Protein AF-A0A8T1VVY8-F1 (afdb_monomer_lite)

Organism: NCBI:txid221518

Secondary structure (DSSP, 8-state):
--------------PPPHHHHHHHHHHHS-TTSS----HHHHHHTT--GGGG-SSSS-TT-HHHHHHHHHHHHHHHHHHSTTT-THHHHHHHHHHHHHHT-HHHHHHHHHHHHHHHHHHT-S-HHHHHHHTS-----PPPHHHHHHHHHHTTS--

Radius of gyration: 20.99 Å; chains: 1; bounding box: 97×43×36 Å

Structure (mmCIF, N/CA/C/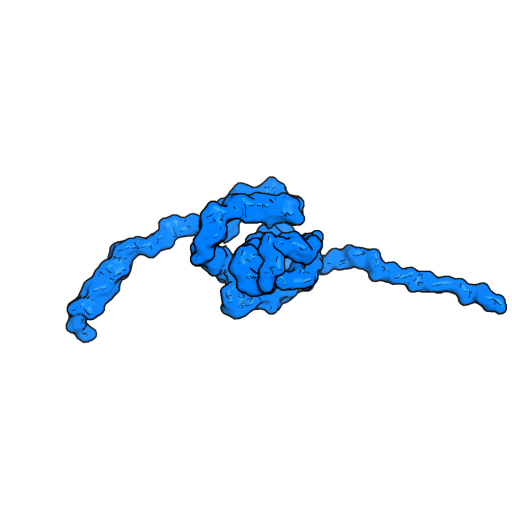O backbone):
data_AF-A0A8T1VVY8-F1
#
_entry.id   AF-A0A8T1VVY8-F1
#
loop_
_atom_site.group_PDB
_atom_site.id
_atom_site.type_symbol
_atom_site.label_atom_id
_atom_site.label_alt_id
_atom_site.label_comp_id
_atom_site.label_asym_id
_atom_site.label_entity_id
_atom_site.label_seq_id
_atom_site.pdbx_PDB_ins_code
_atom_site.Cartn_x
_atom_site.Cartn_y
_atom_site.Cartn_z
_atom_site.occupancy
_atom_site.B_iso_or_equiv
_atom_site.auth_seq_id
_atom_site.auth_comp_id
_atom_site.auth_asym_id
_atom_site.auth_atom_id
_atom_site.pdbx_PDB_model_num
ATOM 1 N N . MET A 1 1 ? 50.997 -30.396 1.206 1.00 42.31 1 MET A N 1
ATOM 2 C CA . MET A 1 1 ? 50.898 -29.009 0.704 1.00 42.31 1 MET A CA 1
ATOM 3 C C . MET A 1 1 ? 49.427 -28.632 0.642 1.00 42.31 1 MET A C 1
ATOM 5 O O . MET A 1 1 ? 48.650 -29.367 0.051 1.00 42.31 1 MET A O 1
ATOM 9 N N . ARG A 1 2 ? 49.043 -27.564 1.351 1.00 43.66 2 ARG A N 1
ATOM 10 C CA . ARG A 1 2 ? 47.697 -26.976 1.335 1.00 43.66 2 ARG A CA 1
ATOM 11 C C . ARG A 1 2 ? 47.507 -26.179 0.040 1.00 43.66 2 ARG A C 1
ATOM 13 O O . ARG A 1 2 ? 48.336 -25.328 -0.255 1.00 43.66 2 ARG A O 1
ATOM 20 N N . ALA A 1 3 ? 46.383 -26.382 -0.630 1.00 44.44 3 ALA A N 1
ATOM 21 C CA . ALA A 1 3 ? 45.682 -25.374 -1.423 1.00 44.44 3 ALA A CA 1
ATOM 22 C C . ALA A 1 3 ? 44.223 -25.463 -0.927 1.00 44.44 3 ALA A C 1
ATOM 24 O O . ALA A 1 3 ? 43.679 -26.559 -0.864 1.00 44.44 3 ALA A O 1
ATOM 25 N N . GLY A 1 4 ? 43.602 -24.439 -0.333 1.00 41.62 4 GLY A N 1
ATOM 26 C CA . GLY A 1 4 ? 43.454 -23.087 -0.875 1.00 41.62 4 GLY A CA 1
ATOM 27 C C . GLY A 1 4 ? 42.468 -23.169 -2.049 1.00 41.62 4 GLY A C 1
ATOM 28 O O . GLY A 1 4 ? 42.794 -23.802 -3.035 1.00 41.62 4 GLY A O 1
ATOM 29 N N . GLY A 1 5 ? 41.251 -22.636 -2.033 1.00 40.78 5 GLY A N 1
ATOM 30 C CA . GLY A 1 5 ? 40.650 -21.678 -1.132 1.00 40.78 5 GLY A CA 1
ATOM 31 C C . GLY A 1 5 ? 39.121 -21.720 -1.205 1.00 40.78 5 GLY A C 1
ATOM 32 O O . GLY A 1 5 ? 38.500 -22.209 -2.143 1.00 40.78 5 GLY A O 1
ATOM 33 N N . LYS A 1 6 ? 38.572 -21.200 -0.120 1.00 47.50 6 LYS A N 1
ATOM 34 C CA . LYS A 1 6 ? 37.192 -20.874 0.223 1.00 47.50 6 LYS A CA 1
ATOM 35 C C . LYS A 1 6 ? 36.445 -20.220 -0.956 1.00 47.50 6 LYS A C 1
ATOM 37 O O . LYS A 1 6 ? 36.811 -19.120 -1.357 1.00 47.50 6 LYS A O 1
ATOM 42 N N . LYS A 1 7 ? 35.390 -20.859 -1.487 1.00 42.56 7 LYS A N 1
ATOM 43 C CA . LYS A 1 7 ? 34.365 -20.133 -2.256 1.00 42.56 7 LYS A CA 1
ATOM 44 C C . LYS A 1 7 ? 33.553 -19.328 -1.248 1.00 42.56 7 LYS A C 1
ATOM 46 O O . LYS A 1 7 ? 32.900 -19.902 -0.381 1.00 42.56 7 LYS A O 1
ATOM 51 N N . ALA A 1 8 ? 33.747 -18.018 -1.304 1.00 43.62 8 ALA A N 1
ATOM 52 C CA . ALA A 1 8 ? 33.097 -17.042 -0.457 1.00 43.62 8 ALA A CA 1
ATOM 53 C C . ALA A 1 8 ? 31.587 -17.027 -0.714 1.00 43.62 8 ALA A C 1
ATOM 55 O O . ALA A 1 8 ? 31.154 -17.109 -1.863 1.00 43.62 8 ALA A O 1
ATOM 56 N N . ASP A 1 9 ? 30.853 -16.945 0.393 1.00 40.50 9 ASP A N 1
ATOM 57 C CA . ASP A 1 9 ? 29.473 -16.503 0.540 1.00 40.50 9 ASP A CA 1
ATOM 58 C C . ASP A 1 9 ? 28.980 -15.620 -0.609 1.00 40.50 9 ASP A C 1
ATOM 60 O O . ASP A 1 9 ? 29.436 -14.489 -0.801 1.00 40.50 9 ASP A O 1
ATOM 64 N N . ASP A 1 10 ? 2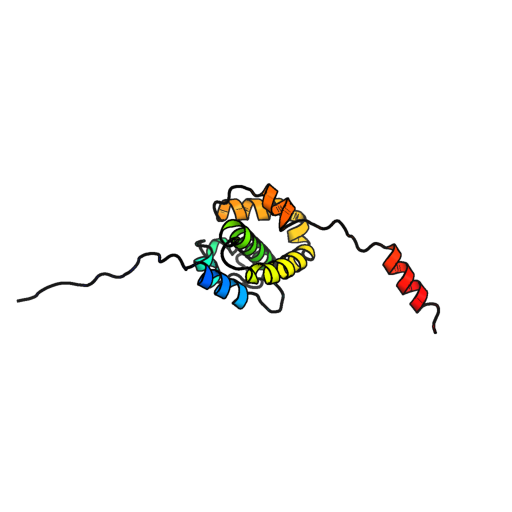7.976 -16.136 -1.308 1.00 43.06 10 ASP A N 1
ATOM 65 C CA . ASP A 1 10 ? 27.020 -15.355 -2.074 1.00 43.06 10 ASP A CA 1
ATOM 66 C C . ASP A 1 10 ? 26.150 -14.557 -1.087 1.00 43.06 10 ASP A C 1
ATOM 68 O O . ASP A 1 10 ? 25.034 -14.934 -0.742 1.00 43.06 10 ASP A O 1
ATOM 72 N N . SER A 1 11 ? 26.718 -13.481 -0.544 1.00 46.31 11 SER A N 1
ATOM 73 C CA . SER A 1 11 ? 25.977 -12.439 0.168 1.00 46.31 11 SER A CA 1
ATOM 74 C C . SER A 1 11 ? 25.879 -11.214 -0.737 1.00 46.31 11 SER A C 1
ATOM 76 O O . SER A 1 11 ? 26.220 -10.091 -0.371 1.00 46.31 11 SER A O 1
ATOM 78 N N . GLY A 1 12 ? 25.448 -11.447 -1.977 1.00 42.62 12 GLY A N 1
ATOM 79 C CA . GLY A 1 12 ? 24.744 -10.425 -2.725 1.00 42.62 12 GLY A CA 1
ATOM 80 C C . GLY A 1 12 ? 23.363 -10.292 -2.100 1.00 42.62 12 GLY A C 1
ATOM 81 O O . GLY A 1 12 ? 22.639 -11.276 -1.960 1.00 42.62 12 GLY A O 1
ATOM 82 N N . THR A 1 13 ? 22.978 -9.084 -1.705 1.00 51.19 13 THR A N 1
ATOM 83 C CA . THR A 1 13 ? 21.576 -8.704 -1.512 1.00 51.19 13 THR A CA 1
ATOM 84 C C . THR A 1 13 ? 20.829 -8.950 -2.821 1.00 51.19 13 THR A C 1
ATOM 86 O O . THR A 1 13 ? 20.657 -8.044 -3.632 1.00 51.19 13 THR A O 1
ATOM 89 N N . ALA A 1 14 ? 20.458 -10.203 -3.075 1.00 53.62 14 ALA A N 1
ATOM 90 C CA . ALA A 1 14 ? 19.687 -10.591 -4.234 1.00 53.62 14 ALA A CA 1
ATOM 91 C C . ALA A 1 14 ? 18.323 -9.923 -4.088 1.00 53.62 14 ALA A C 1
ATOM 93 O O . ALA A 1 14 ? 17.524 -10.302 -3.222 1.00 53.62 14 ALA A O 1
ATOM 94 N N . SER A 1 15 ? 18.112 -8.883 -4.895 1.00 65.94 15 SER A N 1
ATOM 95 C CA . SER A 1 15 ? 16.810 -8.254 -5.069 1.00 65.94 15 SER A CA 1
ATOM 96 C C . SER A 1 15 ? 15.798 -9.356 -5.374 1.00 65.94 15 SER A C 1
ATOM 98 O O . SER A 1 15 ? 16.040 -10.207 -6.236 1.00 65.94 15 SER A O 1
ATOM 100 N N . ILE A 1 16 ? 14.715 -9.417 -4.597 1.00 79.88 16 ILE A N 1
ATOM 101 C CA . ILE A 1 16 ? 13.656 -10.394 -4.846 1.00 79.88 16 ILE A CA 1
ATOM 102 C C . ILE A 1 16 ? 13.020 -10.008 -6.186 1.00 79.88 16 ILE A C 1
ATOM 104 O O . ILE A 1 16 ? 12.665 -8.842 -6.356 1.00 79.88 16 ILE A O 1
ATOM 108 N N . PRO A 1 17 ? 12.886 -10.943 -7.143 1.00 86.06 17 PRO A N 1
ATOM 109 C CA . PRO A 1 17 ? 12.263 -10.622 -8.416 1.00 86.06 17 PRO A CA 1
ATOM 110 C C . PRO A 1 17 ? 10.802 -10.200 -8.194 1.00 86.06 17 PRO A C 1
ATOM 112 O O . PRO A 1 17 ? 10.147 -10.724 -7.283 1.00 86.06 17 PRO A O 1
ATOM 115 N N . PRO A 1 18 ? 10.285 -9.272 -9.011 1.00 85.06 18 PRO A N 1
ATOM 116 C CA . PRO A 1 18 ? 8.986 -8.644 -8.794 1.00 85.06 18 PRO A CA 1
ATOM 117 C C . PRO A 1 18 ? 7.838 -9.659 -8.744 1.00 85.06 18 PRO A C 1
ATOM 119 O O . PRO A 1 18 ? 6.951 -9.505 -7.907 1.00 85.06 18 PRO A O 1
ATOM 122 N N . GLU A 1 19 ? 7.885 -10.757 -9.512 1.00 87.31 19 GLU A N 1
ATOM 123 C CA . GLU A 1 19 ? 6.827 -11.778 -9.457 1.00 87.31 19 GLU A CA 1
ATOM 124 C C . GLU A 1 19 ? 6.788 -12.480 -8.092 1.00 87.31 19 GLU A C 1
ATOM 126 O O . GLU A 1 19 ? 5.724 -12.697 -7.514 1.00 87.31 19 GLU A O 1
ATOM 131 N N . LYS A 1 20 ? 7.963 -12.777 -7.517 1.00 89.00 20 LYS A N 1
ATOM 132 C CA . LYS A 1 20 ? 8.049 -13.366 -6.171 1.00 89.00 20 LYS A CA 1
ATOM 133 C C . LYS A 1 20 ? 7.618 -12.379 -5.092 1.00 89.00 20 LYS A C 1
ATOM 135 O O . LYS A 1 20 ? 7.099 -12.803 -4.061 1.00 89.00 20 LYS A O 1
ATOM 140 N N . THR A 1 21 ? 7.848 -11.087 -5.306 1.00 90.19 21 THR A N 1
ATOM 141 C CA . THR A 1 21 ? 7.378 -10.039 -4.400 1.00 90.19 21 THR A CA 1
ATOM 142 C C . THR A 1 21 ? 5.851 -9.970 -4.397 1.00 90.19 21 THR A C 1
ATOM 144 O O . THR A 1 21 ? 5.256 -10.031 -3.321 1.00 90.19 21 THR A O 1
ATOM 147 N N . VAL A 1 22 ? 5.213 -9.948 -5.572 1.00 90.19 22 VAL A N 1
ATOM 148 C CA . VAL A 1 22 ? 3.744 -9.979 -5.699 1.00 90.19 22 VAL A CA 1
ATOM 149 C C . VAL A 1 22 ? 3.162 -11.229 -5.035 1.00 90.19 22 VAL A C 1
ATOM 151 O O . VAL A 1 22 ? 2.228 -11.124 -4.241 1.00 90.19 22 VAL A O 1
ATOM 154 N N . ASP A 1 23 ? 3.761 -12.396 -5.276 1.00 90.81 23 ASP A N 1
ATOM 155 C CA . ASP A 1 23 ? 3.381 -13.661 -4.641 1.00 90.81 23 ASP A CA 1
ATOM 156 C C . ASP A 1 23 ? 3.364 -13.571 -3.106 1.00 90.81 23 ASP A C 1
ATOM 158 O O . ASP A 1 23 ? 2.429 -14.028 -2.444 1.00 90.81 23 ASP A O 1
ATOM 162 N N . VAL A 1 24 ? 4.416 -12.995 -2.516 1.00 91.25 24 VAL A N 1
ATOM 163 C CA . VAL A 1 24 ? 4.522 -12.829 -1.061 1.00 91.25 24 VAL A CA 1
ATOM 164 C C . VAL A 1 24 ? 3.497 -11.819 -0.555 1.00 91.25 24 VAL A C 1
ATOM 166 O O . VAL A 1 24 ? 2.872 -12.071 0.475 1.00 91.25 24 VAL A O 1
ATOM 169 N N . ILE A 1 25 ? 3.295 -10.707 -1.261 1.00 91.69 25 ILE A N 1
ATOM 170 C CA . ILE A 1 25 ? 2.301 -9.685 -0.909 1.00 91.69 25 ILE A CA 1
ATOM 171 C C . ILE A 1 25 ? 0.901 -10.302 -0.880 1.00 91.69 25 ILE A C 1
ATOM 173 O O . ILE A 1 25 ? 0.234 -10.230 0.152 1.00 91.69 25 ILE A O 1
ATOM 177 N N . CYS A 1 26 ? 0.498 -11.005 -1.938 1.00 90.25 26 CYS A N 1
ATOM 178 C CA . CYS A 1 26 ? -0.825 -11.621 -2.023 1.00 90.25 26 CYS A CA 1
ATOM 179 C C . CYS A 1 26 ? -1.018 -12.712 -0.957 1.00 90.25 26 CYS A C 1
ATOM 181 O O . CYS A 1 26 ? -2.032 -12.731 -0.270 1.00 90.25 26 CYS A O 1
ATOM 183 N N . ARG A 1 27 ? -0.027 -13.592 -0.738 1.00 90.38 27 ARG A N 1
ATOM 184 C CA . ARG A 1 27 ? -0.127 -14.655 0.287 1.00 90.38 27 ARG A CA 1
ATOM 185 C C . ARG A 1 27 ? -0.095 -14.136 1.721 1.00 90.38 27 ARG A C 1
ATOM 187 O O . ARG A 1 27 ? -0.593 -14.805 2.622 1.00 90.38 27 ARG A O 1
ATOM 194 N N . SER A 1 28 ? 0.568 -13.007 1.957 1.00 90.19 28 SER A N 1
ATOM 195 C CA . SER A 1 28 ? 0.661 -12.402 3.290 1.00 90.19 28 SER A CA 1
ATOM 196 C C . SER A 1 28 ? -0.522 -11.499 3.619 1.00 90.19 28 SER A C 1
ATOM 198 O O . SER A 1 28 ? -0.666 -11.107 4.781 1.00 90.19 28 SER A O 1
ATOM 200 N N . PHE A 1 29 ? -1.368 -11.203 2.630 1.00 90.06 29 PHE A N 1
ATOM 201 C CA . PHE A 1 29 ? -2.634 -10.528 2.841 1.00 90.06 29 PHE A CA 1
ATOM 202 C C . PHE A 1 29 ? -3.545 -11.436 3.666 1.00 90.06 29 PHE A C 1
ATOM 204 O O . PHE A 1 29 ? -3.892 -12.547 3.258 1.00 90.06 29 PHE A O 1
ATOM 211 N N . ARG A 1 30 ? -3.867 -11.009 4.889 1.00 79.25 30 ARG A N 1
ATOM 212 C CA . ARG A 1 30 ? -4.695 -11.818 5.789 1.00 79.25 30 ARG A CA 1
ATOM 213 C C . ARG A 1 30 ? -6.149 -11.778 5.328 1.00 79.25 30 ARG A C 1
ATOM 215 O O . ARG A 1 30 ? -6.592 -10.790 4.755 1.00 79.25 30 ARG A O 1
ATOM 222 N N . SER A 1 31 ? -6.929 -12.793 5.709 1.00 70.75 31 SER A N 1
ATOM 223 C CA . SER A 1 31 ? -8.393 -12.821 5.526 1.00 70.75 31 SER A CA 1
ATOM 224 C C . SER A 1 31 ? -9.101 -11.569 6.069 1.00 70.75 31 SER A C 1
ATOM 226 O O . SER A 1 31 ? -10.215 -11.265 5.668 1.00 70.75 31 SER A O 1
ATOM 228 N N . SER A 1 32 ? -8.444 -10.840 6.972 1.00 64.50 32 SER A N 1
ATOM 229 C CA . SER A 1 32 ? -8.898 -9.583 7.568 1.00 64.50 32 SER A CA 1
ATOM 230 C C . SER A 1 32 ? -8.568 -8.323 6.749 1.00 64.50 32 SER A C 1
ATOM 232 O O . SER A 1 32 ? -8.753 -7.227 7.260 1.00 64.50 32 SER A O 1
ATOM 234 N N . GLN A 1 33 ? -8.094 -8.468 5.508 1.00 86.81 33 GLN A N 1
ATOM 235 C CA . GLN A 1 33 ? -7.885 -7.384 4.536 1.00 86.81 33 GLN A CA 1
ATOM 236 C C . GLN A 1 33 ? -6.725 -6.410 4.836 1.00 86.81 33 GLN A C 1
ATOM 238 O O . GLN A 1 33 ? -6.709 -5.273 4.367 1.00 86.81 33 GLN A O 1
ATOM 243 N N . PHE A 1 34 ? -5.717 -6.855 5.587 1.00 89.81 34 PHE A N 1
ATOM 244 C CA . PHE A 1 34 ? -4.533 -6.052 5.911 1.00 89.81 34 PHE A CA 1
ATOM 245 C C . PHE A 1 34 ? -3.251 -6.887 5.942 1.00 89.81 34 PHE A C 1
ATOM 247 O O . PHE A 1 34 ? -3.279 -8.126 5.983 1.00 89.81 34 PHE A O 1
ATOM 254 N N . TRP A 1 35 ? -2.113 -6.192 6.002 1.00 91.88 35 TRP A N 1
ATOM 255 C CA . TRP A 1 35 ? -0.798 -6.796 6.196 1.00 91.88 35 TRP A CA 1
ATOM 256 C C . TRP A 1 35 ? -0.260 -6.548 7.603 1.00 91.88 35 TRP A C 1
ATOM 258 O O . TRP A 1 35 ? -0.234 -5.424 8.097 1.00 91.88 35 TRP A O 1
ATOM 268 N N . ALA A 1 36 ? 0.229 -7.615 8.235 1.00 90.25 36 ALA A N 1
ATOM 269 C CA . ALA A 1 36 ? 0.953 -7.514 9.496 1.00 90.25 36 ALA A CA 1
ATOM 270 C C . ALA A 1 36 ? 2.463 -7.331 9.252 1.00 90.25 36 ALA A C 1
ATOM 272 O O . ALA A 1 36 ? 3.006 -7.963 8.335 1.00 90.25 36 ALA A O 1
ATOM 273 N N . PRO A 1 37 ? 3.175 -6.559 10.097 1.00 89.94 37 PRO A N 1
ATOM 274 C CA . PRO A 1 37 ? 4.624 -6.431 10.026 1.00 89.94 37 PRO A CA 1
ATOM 275 C C . PRO A 1 37 ? 5.311 -7.799 9.975 1.00 89.94 37 PRO A C 1
ATOM 277 O O . PRO A 1 37 ? 5.202 -8.623 10.891 1.00 89.94 37 PRO A O 1
ATOM 280 N N . SER A 1 38 ? 6.077 -8.052 8.914 1.00 90.50 38 SER A N 1
ATOM 281 C CA . SER A 1 38 ? 6.827 -9.299 8.772 1.00 90.50 38 SER A CA 1
ATOM 282 C C . SER A 1 38 ? 8.187 -9.077 8.120 1.00 90.50 38 SER A C 1
ATOM 284 O O . SER A 1 38 ? 8.384 -8.169 7.315 1.00 90.50 38 SER A O 1
ATOM 286 N N . LYS A 1 39 ? 9.155 -9.942 8.450 1.00 89.81 39 LYS A N 1
ATOM 287 C CA . LYS A 1 39 ? 10.488 -9.906 7.826 1.00 89.81 39 LYS A CA 1
ATOM 288 C C . LYS A 1 39 ? 10.431 -10.207 6.324 1.00 89.81 39 LYS A C 1
ATOM 290 O O . LYS A 1 39 ? 11.290 -9.740 5.585 1.00 89.81 39 LYS A O 1
ATOM 295 N N . ALA A 1 40 ? 9.437 -10.984 5.886 1.00 90.19 40 ALA A N 1
ATOM 296 C CA . ALA A 1 40 ? 9.227 -11.292 4.477 1.00 90.19 40 ALA A CA 1
ATOM 297 C C . ALA A 1 40 ? 8.830 -10.033 3.696 1.00 90.19 40 ALA A C 1
ATOM 299 O O . ALA A 1 40 ? 9.470 -9.724 2.695 1.00 90.19 40 ALA A O 1
ATOM 300 N N . LEU A 1 41 ? 7.862 -9.264 4.210 1.00 90.75 41 LEU A N 1
ATOM 301 C CA . LEU A 1 41 ? 7.461 -7.982 3.624 1.00 90.75 41 LEU A CA 1
ATOM 302 C C . LEU A 1 41 ? 8.604 -6.967 3.648 1.00 90.75 41 LEU A C 1
ATOM 304 O O . LEU A 1 41 ? 8.891 -6.356 2.628 1.00 90.75 41 LEU A O 1
ATOM 308 N N . ALA A 1 42 ? 9.326 -6.859 4.765 1.00 90.88 42 ALA A N 1
ATOM 309 C CA . ALA A 1 42 ? 10.501 -5.994 4.863 1.00 90.88 42 ALA A CA 1
ATOM 310 C C . ALA A 1 42 ? 11.543 -6.292 3.769 1.00 90.88 42 ALA A C 1
ATOM 312 O O . ALA A 1 42 ? 12.076 -5.380 3.141 1.00 90.88 42 ALA A O 1
ATOM 313 N N . LYS A 1 43 ? 11.786 -7.578 3.485 1.00 90.31 43 LYS A N 1
ATOM 314 C CA . LYS A 1 43 ? 12.693 -7.992 2.409 1.00 90.31 43 LYS A CA 1
ATOM 315 C C . LYS A 1 43 ? 12.136 -7.671 1.016 1.00 90.31 43 LYS A C 1
ATOM 317 O O . LYS A 1 43 ? 12.909 -7.258 0.163 1.00 90.31 43 LYS A O 1
ATOM 322 N N . CYS A 1 44 ? 10.833 -7.846 0.795 1.00 90.62 44 CYS A N 1
ATOM 323 C CA . CYS A 1 44 ? 10.178 -7.527 -0.480 1.00 90.62 44 CYS A CA 1
ATOM 324 C C . CYS A 1 44 ? 10.255 -6.032 -0.799 1.00 90.62 44 CYS A C 1
ATOM 326 O O . CYS A 1 44 ? 10.662 -5.652 -1.889 1.00 90.62 44 CYS A O 1
ATOM 328 N N . LEU A 1 45 ? 9.952 -5.194 0.192 1.00 90.62 45 LEU A N 1
ATOM 329 C CA . LEU A 1 45 ? 9.978 -3.740 0.057 1.00 90.62 45 LEU A CA 1
ATOM 330 C C . LEU A 1 45 ? 11.406 -3.169 0.097 1.00 90.62 45 LEU A C 1
ATOM 332 O O . LEU A 1 45 ? 11.589 -1.977 -0.110 1.00 90.62 45 LEU A O 1
ATOM 336 N N . SER A 1 46 ? 12.422 -3.995 0.376 1.00 89.12 46 SER A N 1
ATOM 337 C CA . SER A 1 46 ? 13.808 -3.559 0.615 1.00 89.12 46 SER A CA 1
ATOM 338 C C . SER A 1 46 ? 13.939 -2.501 1.723 1.00 89.12 46 SER A C 1
ATOM 340 O O . SER A 1 46 ? 14.845 -1.672 1.714 1.00 89.12 46 SER A O 1
ATOM 342 N N . VAL A 1 47 ? 13.053 -2.563 2.721 1.00 87.88 47 VAL A N 1
ATOM 343 C CA . VAL A 1 47 ? 13.001 -1.638 3.858 1.00 87.88 47 VAL A CA 1
ATOM 344 C C . VAL A 1 47 ? 13.356 -2.393 5.148 1.00 87.88 47 VAL A C 1
ATOM 346 O O . VAL A 1 47 ? 12.884 -3.513 5.355 1.00 87.88 47 VAL A O 1
ATOM 349 N N . PRO A 1 48 ? 14.155 -1.821 6.071 1.00 88.94 48 PRO A N 1
ATOM 350 C CA . PRO A 1 48 ? 14.449 -2.464 7.349 1.00 88.94 48 PRO A CA 1
ATOM 351 C C . PRO A 1 48 ? 13.176 -2.795 8.137 1.00 88.94 48 PRO A C 1
ATOM 353 O O . PRO A 1 48 ? 12.319 -1.937 8.311 1.00 88.94 48 PRO A O 1
ATOM 356 N N . TYR A 1 49 ? 13.076 -4.001 8.707 1.00 88.19 49 TYR A N 1
ATOM 357 C CA . TYR A 1 49 ? 11.884 -4.436 9.459 1.00 88.19 49 TYR A CA 1
ATOM 358 C C . TYR A 1 49 ? 11.469 -3.465 10.578 1.00 88.19 49 TYR A C 1
ATOM 360 O O . TYR A 1 49 ? 10.285 -3.282 10.828 1.00 88.19 49 TYR A O 1
ATOM 368 N N . GLN A 1 50 ? 12.431 -2.804 11.226 1.00 87.94 50 GLN A N 1
ATOM 369 C CA . GLN A 1 50 ? 12.157 -1.800 12.261 1.00 87.94 50 GLN A CA 1
ATOM 370 C C . GLN A 1 50 ? 11.306 -0.635 11.751 1.00 87.94 50 GLN A C 1
ATOM 372 O O . GLN A 1 50 ? 10.542 -0.066 12.518 1.00 87.94 50 GLN A O 1
ATOM 377 N N . ARG A 1 51 ? 11.393 -0.309 10.458 1.00 86.44 51 ARG A N 1
ATOM 378 C CA . ARG A 1 51 ? 10.578 0.742 9.849 1.00 86.44 51 ARG A CA 1
ATOM 379 C C . ARG A 1 51 ? 9.108 0.365 9.744 1.00 86.44 51 ARG A C 1
ATOM 381 O O . ARG A 1 51 ? 8.327 1.264 9.520 1.00 86.44 51 ARG A O 1
ATOM 388 N N . PHE A 1 52 ? 8.723 -0.900 9.923 1.00 83.44 52 PHE A N 1
ATOM 389 C CA . PHE A 1 52 ? 7.316 -1.320 9.969 1.00 83.44 52 PHE A CA 1
ATOM 390 C C . PHE A 1 52 ? 6.691 -1.142 11.361 1.00 83.44 52 PHE A C 1
ATOM 392 O O . PHE A 1 52 ? 5.482 -1.287 11.509 1.00 83.44 52 PHE A O 1
ATOM 399 N N . LEU A 1 53 ? 7.501 -0.878 12.390 1.00 85.19 53 LEU A N 1
ATOM 400 C CA . LEU A 1 53 ? 7.050 -0.788 13.774 1.00 85.19 53 LEU A CA 1
ATOM 401 C C . LEU A 1 53 ? 7.016 0.682 14.201 1.00 85.19 53 LEU A C 1
ATOM 403 O O . LEU A 1 53 ? 8.036 1.233 14.607 1.00 85.19 53 LEU A O 1
ATOM 407 N N . VAL A 1 54 ? 5.842 1.304 14.095 1.00 80.06 54 VAL A N 1
ATOM 408 C CA . VAL A 1 54 ? 5.577 2.656 14.618 1.00 80.06 54 VAL A CA 1
ATOM 409 C C . VAL A 1 54 ? 5.451 2.602 16.136 1.00 80.06 54 VAL A C 1
ATOM 411 O O . VAL A 1 54 ? 6.029 3.420 16.847 1.00 80.06 54 VAL A O 1
ATOM 414 N N . VAL A 1 55 ? 4.744 1.589 16.636 1.00 78.19 55 VAL A N 1
ATOM 415 C CA . VAL A 1 55 ? 4.601 1.326 18.065 1.00 78.19 55 VAL A CA 1
ATOM 416 C C . VAL A 1 55 ? 5.357 0.043 18.399 1.00 78.19 55 VAL A C 1
ATOM 418 O O . VAL A 1 55 ? 5.241 -0.967 17.704 1.00 78.19 55 VAL A O 1
ATOM 421 N N . THR A 1 56 ? 6.149 0.060 19.473 1.00 71.88 56 THR A N 1
ATOM 422 C CA . THR A 1 56 ? 6.945 -1.096 19.940 1.00 71.88 56 THR A CA 1
ATOM 423 C C . THR A 1 56 ? 6.102 -2.206 20.593 1.00 71.88 56 THR A C 1
ATOM 425 O O . THR A 1 56 ? 6.651 -3.187 21.098 1.00 71.88 56 THR A O 1
ATOM 428 N N . THR A 1 57 ? 4.777 -2.050 20.583 1.00 62.25 57 THR A N 1
ATOM 429 C CA . THR A 1 57 ? 3.734 -2.956 21.090 1.00 62.25 57 THR A CA 1
ATOM 430 C C . THR A 1 57 ? 3.504 -4.130 20.097 1.00 62.25 57 THR A C 1
ATOM 432 O O . THR A 1 57 ? 4.288 -4.285 19.153 1.00 62.25 57 THR A O 1
ATOM 435 N N . PRO A 1 58 ? 2.559 -5.075 20.318 1.00 69.31 58 PRO A N 1
ATOM 436 C CA . PRO A 1 58 ? 2.553 -6.349 19.599 1.00 69.31 58 PRO A CA 1
ATOM 437 C C . PRO A 1 58 ? 2.317 -6.181 18.089 1.00 69.31 58 PRO A C 1
ATOM 439 O O . PRO A 1 58 ? 1.846 -5.157 17.606 1.00 69.31 58 PRO A O 1
ATOM 442 N N . LYS A 1 59 ? 2.632 -7.231 17.321 1.00 66.00 59 LYS A N 1
ATOM 443 C CA . LYS A 1 59 ? 2.544 -7.233 15.847 1.00 66.00 59 LYS A CA 1
ATOM 444 C C . LYS A 1 59 ? 1.139 -6.973 15.289 1.00 66.00 59 LYS A C 1
ATOM 446 O O . LYS A 1 59 ? 1.030 -6.657 14.111 1.00 66.00 59 LYS A O 1
ATOM 451 N N . ASP A 1 60 ? 0.107 -7.123 16.112 1.00 72.31 60 ASP A N 1
ATOM 452 C CA . ASP A 1 60 ? -1.294 -6.896 15.751 1.00 72.31 60 ASP A CA 1
ATOM 453 C C . ASP A 1 60 ? -1.817 -5.531 16.254 1.00 72.31 60 ASP A C 1
ATOM 455 O O . ASP A 1 60 ? -3.021 -5.301 16.284 1.00 72.31 60 ASP A O 1
ATOM 459 N N . ASP A 1 61 ? -0.922 -4.620 16.657 1.00 87.56 61 ASP A N 1
ATOM 460 C CA . ASP A 1 61 ? -1.274 -3.229 16.956 1.00 87.56 61 ASP A CA 1
ATOM 461 C C . ASP A 1 61 ? -1.808 -2.524 15.702 1.00 87.56 61 ASP A C 1
ATOM 463 O O . ASP A 1 61 ? -1.160 -2.529 14.651 1.00 87.56 61 ASP A O 1
ATOM 467 N N . LEU A 1 62 ? -2.980 -1.895 15.817 1.00 88.50 62 LEU A N 1
ATOM 468 C CA . LEU A 1 62 ? -3.673 -1.265 14.694 1.00 88.50 62 LEU A CA 1
ATOM 469 C C . LEU A 1 62 ? -2.796 -0.230 13.972 1.00 88.50 62 LEU A C 1
ATOM 471 O O . LEU A 1 62 ? -2.829 -0.157 12.743 1.00 88.50 62 LEU A O 1
ATOM 475 N N . SER A 1 63 ? -1.978 0.536 14.698 1.00 90.75 63 SER A N 1
ATOM 476 C CA . SER A 1 63 ? -1.069 1.542 14.123 1.00 90.75 63 SER A CA 1
ATOM 477 C C . SER A 1 63 ? -0.039 0.888 13.207 1.00 90.75 63 SER A C 1
ATOM 479 O O . SER A 1 63 ? 0.187 1.336 12.084 1.00 90.75 63 SER A O 1
ATOM 481 N N . ASN A 1 64 ? 0.537 -0.230 13.657 1.00 91.25 64 ASN A N 1
ATOM 482 C CA . ASN A 1 64 ? 1.498 -1.004 12.878 1.00 91.25 64 ASN A CA 1
ATOM 483 C C . ASN A 1 64 ? 0.843 -1.664 11.655 1.00 91.25 64 ASN A C 1
ATOM 485 O O . ASN A 1 64 ? 1.474 -1.739 10.599 1.00 91.25 64 ASN A O 1
ATOM 489 N N . LEU A 1 65 ? -0.408 -2.125 11.775 1.00 92.06 65 LEU A N 1
ATOM 490 C CA . LEU A 1 65 ? -1.166 -2.723 10.669 1.00 92.06 65 LEU A CA 1
ATOM 491 C C . LEU A 1 65 ? -1.501 -1.696 9.582 1.00 92.06 65 LEU A C 1
ATOM 493 O O . LEU A 1 65 ? -1.267 -1.955 8.401 1.00 92.06 65 LEU A O 1
ATOM 497 N N . VAL A 1 66 ? -2.003 -0.518 9.967 1.00 93.50 66 VAL A N 1
ATOM 498 C CA . VAL A 1 66 ? -2.290 0.574 9.022 1.00 93.50 66 VAL A CA 1
ATOM 499 C C . VAL A 1 66 ? -1.013 1.040 8.347 1.00 93.50 66 VAL A C 1
ATOM 501 O O . VAL A 1 66 ? -0.957 1.081 7.122 1.00 93.50 66 VAL A O 1
ATOM 504 N N . TRP A 1 67 ? 0.039 1.307 9.120 1.00 94.50 67 TRP A N 1
ATOM 505 C CA . TRP A 1 67 ? 1.314 1.746 8.568 1.00 94.50 67 TRP A CA 1
ATOM 506 C C . TRP A 1 67 ? 1.923 0.727 7.597 1.00 94.50 67 TRP A C 1
ATOM 508 O O . TRP A 1 67 ? 2.325 1.080 6.488 1.00 94.50 67 TRP A O 1
ATOM 518 N N . THR A 1 68 ? 1.936 -0.555 7.974 1.00 93.75 68 THR A N 1
ATOM 519 C CA . THR A 1 68 ? 2.413 -1.636 7.097 1.00 93.75 68 THR A CA 1
ATOM 520 C C . THR A 1 68 ? 1.605 -1.694 5.808 1.00 93.75 68 THR A C 1
ATOM 522 O O . THR A 1 68 ? 2.175 -1.860 4.732 1.00 93.75 68 THR A O 1
ATOM 525 N N . SER A 1 69 ? 0.288 -1.534 5.905 1.00 94.56 69 SER A N 1
ATOM 526 C CA . SER A 1 69 ? -0.598 -1.592 4.749 1.00 94.56 69 SER A CA 1
ATOM 527 C C . SER A 1 69 ? -0.379 -0.419 3.795 1.00 94.56 69 SER A C 1
ATOM 529 O O . SER A 1 69 ? -0.255 -0.635 2.594 1.00 94.56 69 SER A O 1
ATOM 531 N N . VAL A 1 70 ? -0.210 0.801 4.317 1.00 95.12 70 VAL A N 1
ATOM 532 C CA . VAL A 1 70 ? 0.151 1.976 3.507 1.00 95.12 70 VAL A CA 1
ATOM 533 C C . VAL A 1 70 ? 1.498 1.768 2.809 1.00 95.12 70 VAL A C 1
ATOM 535 O O . VAL A 1 70 ? 1.595 1.992 1.606 1.00 95.12 70 VAL A O 1
ATOM 538 N N . LEU A 1 71 ? 2.521 1.275 3.516 1.00 94.69 71 LEU A N 1
ATOM 539 C CA . LEU A 1 71 ? 3.828 0.979 2.916 1.00 94.69 71 LEU A CA 1
ATOM 540 C C . LEU A 1 71 ? 3.729 -0.030 1.764 1.00 94.69 71 LEU A C 1
ATOM 542 O O . LEU A 1 71 ? 4.312 0.186 0.703 1.00 94.69 71 LEU A O 1
ATOM 546 N N . VAL A 1 72 ? 3.003 -1.134 1.961 1.00 94.44 72 VAL A N 1
ATOM 547 C CA . VAL A 1 72 ? 2.836 -2.167 0.926 1.00 94.44 72 VAL A CA 1
ATOM 548 C C . VAL A 1 72 ? 2.098 -1.608 -0.287 1.00 94.44 72 VAL A C 1
ATOM 550 O O . VAL A 1 72 ? 2.543 -1.826 -1.412 1.00 94.44 72 VAL A O 1
ATOM 553 N N . LEU A 1 73 ? 1.031 -0.839 -0.074 1.00 94.56 73 LEU A N 1
ATOM 554 C CA . LEU A 1 73 ? 0.256 -0.203 -1.140 1.00 94.56 73 LEU A CA 1
ATOM 555 C C . LEU A 1 73 ? 1.089 0.791 -1.959 1.00 94.56 73 LEU A C 1
ATOM 557 O O . LEU A 1 73 ? 1.109 0.703 -3.186 1.00 94.56 73 LEU A O 1
ATOM 561 N N . VAL A 1 74 ? 1.835 1.680 -1.293 1.00 94.44 74 VAL A N 1
ATOM 562 C CA . VAL A 1 74 ? 2.750 2.618 -1.965 1.00 94.44 74 VAL A CA 1
ATOM 563 C C . VAL A 1 74 ? 3.794 1.856 -2.773 1.00 94.44 74 VAL A C 1
ATOM 565 O O . VAL A 1 74 ? 4.058 2.216 -3.919 1.00 94.44 74 VAL A O 1
ATOM 568 N N . HIS A 1 75 ? 4.367 0.781 -2.225 1.00 92.88 75 HIS A N 1
ATOM 569 C CA . HIS A 1 75 ? 5.330 -0.041 -2.954 1.00 92.88 75 HIS A CA 1
ATOM 570 C C . HIS A 1 75 ? 4.711 -0.699 -4.192 1.00 92.88 75 HIS A C 1
ATOM 572 O O . HIS A 1 75 ? 5.315 -0.648 -5.261 1.00 92.88 75 HIS A O 1
ATOM 578 N N . CYS A 1 76 ? 3.505 -1.263 -4.084 1.00 91.75 76 CYS A N 1
ATOM 579 C CA . CYS A 1 76 ? 2.831 -1.877 -5.226 1.00 91.75 76 CYS A CA 1
ATOM 580 C C . CYS A 1 76 ? 2.592 -0.863 -6.350 1.00 91.75 76 CYS A C 1
ATOM 582 O O . CYS A 1 76 ? 2.989 -1.099 -7.488 1.00 91.75 76 CYS A O 1
ATOM 584 N N . ALA A 1 77 ? 2.038 0.301 -6.008 1.00 90.88 77 ALA A N 1
ATOM 585 C CA . ALA A 1 77 ? 1.713 1.340 -6.979 1.00 90.88 77 ALA A CA 1
ATOM 586 C C . ALA A 1 77 ? 2.944 1.996 -7.629 1.00 90.88 77 ALA A C 1
ATOM 588 O O . ALA A 1 77 ? 2.843 2.500 -8.741 1.00 90.88 77 ALA A O 1
ATOM 589 N N . SER A 1 78 ? 4.102 1.985 -6.963 1.00 89.81 78 SER A N 1
ATOM 590 C CA . SER A 1 78 ? 5.323 2.633 -7.470 1.00 89.81 78 SER A CA 1
ATOM 591 C C . SER A 1 78 ? 6.320 1.678 -8.127 1.00 89.81 78 SER A C 1
ATOM 593 O O . SER A 1 78 ? 7.024 2.078 -9.048 1.00 89.81 78 SER A O 1
ATOM 595 N N . HIS A 1 79 ? 6.407 0.432 -7.659 1.00 88.62 79 HIS A N 1
ATOM 596 C CA . HIS A 1 79 ? 7.435 -0.520 -8.093 1.00 88.62 79 HIS A CA 1
ATOM 597 C C . HIS A 1 79 ? 6.866 -1.751 -8.801 1.00 88.62 79 HIS A C 1
ATOM 599 O O . HIS A 1 79 ? 7.619 -2.434 -9.491 1.00 88.62 79 HIS A O 1
ATOM 605 N N . LEU A 1 80 ? 5.573 -2.060 -8.631 1.00 87.75 80 LEU A N 1
ATOM 606 C CA . LEU A 1 80 ? 4.955 -3.289 -9.151 1.00 87.75 80 LEU A CA 1
ATOM 607 C C . LEU A 1 80 ? 3.853 -3.035 -10.190 1.00 87.75 80 LEU A C 1
ATOM 609 O O . LEU A 1 80 ? 3.252 -3.996 -10.670 1.00 87.75 80 LEU A O 1
ATOM 613 N N . VAL A 1 81 ? 3.612 -1.772 -10.560 1.00 84.56 81 VAL A N 1
ATOM 614 C CA . VAL A 1 81 ? 2.500 -1.378 -11.440 1.00 84.56 81 VAL A CA 1
ATOM 615 C C . VAL A 1 81 ? 2.510 -2.091 -12.791 1.00 84.56 81 VAL A C 1
ATOM 617 O O . VAL A 1 81 ? 1.466 -2.542 -13.244 1.00 84.56 81 VAL A O 1
ATOM 620 N N . ASP A 1 82 ? 3.689 -2.307 -13.370 1.00 82.88 82 ASP A N 1
ATOM 621 C CA . ASP A 1 82 ? 3.828 -2.933 -14.690 1.00 82.88 82 ASP A CA 1
ATOM 622 C C . ASP A 1 82 ? 3.979 -4.463 -14.646 1.00 82.88 82 ASP A C 1
ATOM 624 O O . ASP A 1 82 ? 4.105 -5.103 -15.690 1.00 82.88 82 ASP A O 1
ATOM 628 N N . TYR A 1 83 ? 4.030 -5.070 -13.456 1.00 77.12 83 TYR A N 1
ATOM 629 C CA . TYR A 1 83 ? 4.515 -6.447 -13.317 1.00 77.12 83 TYR A CA 1
ATOM 630 C C . TYR A 1 83 ? 3.412 -7.490 -13.167 1.00 77.12 83 TYR A C 1
ATOM 632 O O . TYR A 1 83 ? 3.577 -8.611 -13.647 1.00 77.12 83 TYR A O 1
ATOM 640 N N . HIS A 1 84 ? 2.314 -7.176 -12.478 1.00 77.25 84 HIS A N 1
ATOM 641 C CA . HIS A 1 84 ? 1.238 -8.144 -12.280 1.00 77.25 84 HIS A CA 1
ATOM 642 C C . HIS A 1 84 ? -0.062 -7.469 -11.849 1.00 77.25 84 HIS A C 1
ATOM 644 O O . HIS A 1 84 ? -0.030 -6.595 -11.000 1.00 77.25 84 HIS A O 1
ATOM 650 N N . GLU A 1 85 ? -1.214 -7.911 -12.345 1.00 81.75 85 GLU A N 1
ATOM 651 C CA . GLU A 1 85 ? -2.503 -7.299 -11.987 1.00 81.75 85 GLU A CA 1
ATOM 652 C C . GLU A 1 85 ? -3.110 -7.832 -10.676 1.00 81.75 85 GLU A C 1
ATOM 654 O O . GLU A 1 85 ? -3.950 -7.185 -10.060 1.00 81.75 85 GLU A O 1
ATOM 659 N N . SER A 1 86 ? -2.660 -8.990 -10.178 1.00 83.12 86 SER A N 1
ATOM 660 C CA . SER A 1 86 ? -3.248 -9.598 -8.967 1.00 83.12 86 SER A CA 1
ATOM 661 C C . SER A 1 86 ? -3.097 -8.763 -7.696 1.00 83.12 86 SER A C 1
ATOM 663 O O . SER A 1 86 ? -3.802 -9.014 -6.721 1.00 83.12 86 SER A O 1
ATOM 665 N N . TRP A 1 87 ? -2.159 -7.810 -7.657 1.00 87.19 87 TRP A N 1
ATOM 666 C CA . TRP A 1 87 ? -2.028 -6.946 -6.488 1.00 87.19 87 TRP A CA 1
ATOM 667 C C . TRP A 1 87 ? -3.136 -5.882 -6.431 1.00 87.19 87 TRP A C 1
ATOM 669 O O . TRP A 1 87 ? -3.404 -5.387 -5.340 1.00 87.19 87 TRP A O 1
ATOM 679 N N . TYR A 1 88 ? -3.814 -5.569 -7.547 1.00 88.06 88 TYR A N 1
ATOM 680 C CA . TYR A 1 88 ? -4.920 -4.604 -7.568 1.00 88.06 88 TYR A CA 1
ATOM 681 C C . TYR A 1 88 ? -6.095 -5.068 -6.698 1.00 88.06 88 TYR A C 1
ATOM 683 O O . TYR A 1 88 ? -6.589 -4.295 -5.887 1.00 88.06 88 TYR A O 1
ATOM 691 N N . GLU A 1 89 ? -6.477 -6.349 -6.769 1.00 88.12 89 GLU A N 1
ATOM 692 C CA . GLU A 1 89 ? -7.592 -6.890 -5.975 1.00 88.12 89 GLU A CA 1
ATOM 693 C C . GLU A 1 89 ? -7.335 -6.763 -4.464 1.00 88.12 89 GLU A C 1
ATOM 695 O O . GLU A 1 89 ? -8.172 -6.267 -3.707 1.00 88.12 89 GLU A O 1
ATOM 700 N N . VAL A 1 90 ? -6.144 -7.164 -4.006 1.00 91.00 90 VAL A N 1
ATOM 701 C CA . VAL A 1 90 ? -5.772 -7.019 -2.589 1.00 91.00 90 VAL A CA 1
ATOM 702 C C . VAL A 1 90 ? -5.579 -5.553 -2.201 1.00 91.00 90 VAL A C 1
ATOM 704 O O . VAL A 1 90 ? -5.828 -5.194 -1.050 1.00 91.00 90 VAL A O 1
ATOM 707 N N . ALA A 1 91 ? -5.178 -4.693 -3.142 1.00 90.69 91 ALA A N 1
ATOM 708 C CA . ALA A 1 91 ? -5.054 -3.265 -2.900 1.00 90.69 91 ALA A CA 1
ATOM 709 C C . ALA A 1 91 ? -6.416 -2.594 -2.699 1.00 90.69 91 ALA A C 1
ATOM 711 O O . ALA A 1 91 ? -6.574 -1.821 -1.754 1.00 90.69 91 ALA A O 1
ATOM 712 N N . ASP A 1 92 ? -7.418 -2.936 -3.503 1.00 89.19 92 ASP A N 1
ATOM 713 C CA . ASP A 1 92 ? -8.778 -2.413 -3.364 1.00 89.19 92 ASP A CA 1
ATOM 714 C C . ASP A 1 92 ? -9.400 -2.823 -2.025 1.00 89.19 92 ASP A C 1
ATOM 716 O O . ASP A 1 92 ? -9.914 -1.98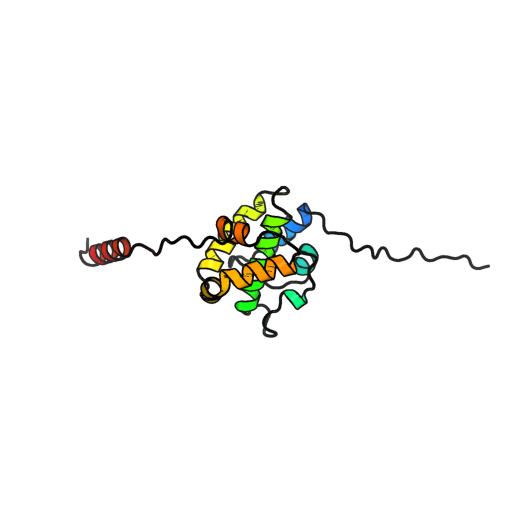3 -1.282 1.00 89.19 92 ASP A O 1
ATOM 720 N N . LEU A 1 93 ? -9.271 -4.098 -1.650 1.00 91.44 93 LEU A N 1
ATOM 721 C CA . LEU A 1 93 ? -9.738 -4.586 -0.350 1.00 91.44 93 LEU A CA 1
ATOM 722 C C . LEU A 1 93 ? -9.023 -3.885 0.812 1.00 91.44 93 LEU A C 1
ATOM 724 O O . LEU A 1 93 ? -9.654 -3.497 1.796 1.00 91.44 93 LEU A O 1
ATOM 728 N N . CYS A 1 94 ? -7.709 -3.689 0.698 1.00 93.25 94 CYS A N 1
ATOM 729 C CA . CYS A 1 94 ? -6.939 -3.030 1.744 1.00 93.25 94 CYS A CA 1
ATOM 730 C C . CYS A 1 94 ? -7.272 -1.540 1.866 1.00 93.25 94 CYS A C 1
ATOM 732 O O . CYS A 1 94 ? -7.412 -1.028 2.975 1.00 93.25 94 CYS A O 1
ATOM 734 N N . THR A 1 95 ? -7.439 -0.834 0.745 1.00 91.62 95 THR A N 1
ATOM 735 C CA . THR A 1 95 ? -7.831 0.583 0.754 1.00 91.62 95 THR A CA 1
ATOM 736 C C . THR A 1 95 ? -9.236 0.764 1.319 1.00 91.62 95 THR A C 1
ATOM 738 O O . THR A 1 95 ? -9.458 1.698 2.088 1.00 91.62 95 THR A O 1
ATOM 741 N N . ALA A 1 96 ? -10.173 -0.146 1.030 1.00 90.50 96 ALA A N 1
ATOM 742 C CA . ALA A 1 96 ? -11.486 -0.166 1.671 1.00 90.50 96 ALA A CA 1
ATOM 743 C C . ALA A 1 96 ? -11.374 -0.343 3.194 1.00 90.50 96 ALA A C 1
ATOM 745 O O . ALA A 1 96 ? -11.963 0.435 3.944 1.00 90.50 96 ALA A O 1
ATOM 746 N N . TRP A 1 97 ? -10.560 -1.294 3.662 1.00 93.00 97 TRP A N 1
ATOM 747 C CA . TRP A 1 97 ? -10.311 -1.482 5.092 1.00 93.00 97 TRP A CA 1
ATOM 748 C C . TRP A 1 97 ? -9.666 -0.253 5.753 1.00 93.00 97 TRP A C 1
ATOM 750 O O . TRP A 1 97 ? -10.096 0.148 6.838 1.00 93.00 97 TRP A O 1
ATOM 760 N N . LEU A 1 98 ? -8.678 0.374 5.103 1.00 92.69 98 LEU A N 1
ATOM 761 C CA . LEU A 1 98 ? -7.996 1.578 5.594 1.00 92.69 98 LEU A CA 1
ATOM 762 C C . LEU A 1 98 ? -8.970 2.740 5.801 1.00 92.69 98 LEU A C 1
ATOM 764 O O . LEU A 1 98 ? -8.903 3.409 6.828 1.00 92.69 98 LEU A O 1
ATOM 768 N N . ARG A 1 99 ? -9.915 2.941 4.874 1.00 90.50 99 ARG A N 1
ATOM 769 C CA . ARG A 1 99 ? -10.952 3.985 4.978 1.00 90.50 99 ARG A CA 1
ATOM 770 C C . ARG A 1 99 ? -11.854 3.820 6.206 1.00 90.50 99 ARG A C 1
ATOM 772 O O . ARG A 1 99 ? -12.399 4.807 6.684 1.00 90.50 99 ARG A O 1
ATOM 779 N N . LEU A 1 100 ? -11.991 2.604 6.735 1.00 90.12 100 LEU A N 1
ATOM 780 C CA . LEU A 1 100 ? -12.748 2.340 7.964 1.00 90.12 100 LEU A CA 1
ATOM 781 C C . LEU A 1 100 ? -11.950 2.656 9.241 1.00 90.12 100 LEU A C 1
ATOM 783 O O . LEU A 1 100 ? -12.530 2.700 10.325 1.00 90.12 100 LEU A O 1
ATOM 787 N N . GLN A 1 101 ? -10.633 2.866 9.148 1.00 92.00 101 GLN A N 1
ATOM 788 C CA . GLN A 1 101 ? -9.782 3.139 10.306 1.00 92.00 101 GLN A CA 1
ATOM 789 C C . GLN A 1 101 ? -9.644 4.649 10.528 1.00 92.00 10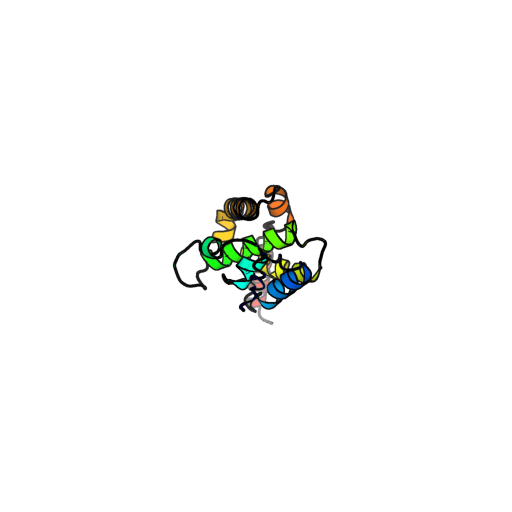1 GLN A C 1
ATOM 791 O O . GLN A 1 101 ? -8.993 5.337 9.745 1.00 92.00 101 GLN A O 1
ATOM 796 N N . GLN A 1 102 ? -10.176 5.160 11.643 1.00 89.25 102 GLN A N 1
ATOM 797 C CA . GLN A 1 102 ? -10.114 6.593 11.993 1.00 89.25 102 GLN A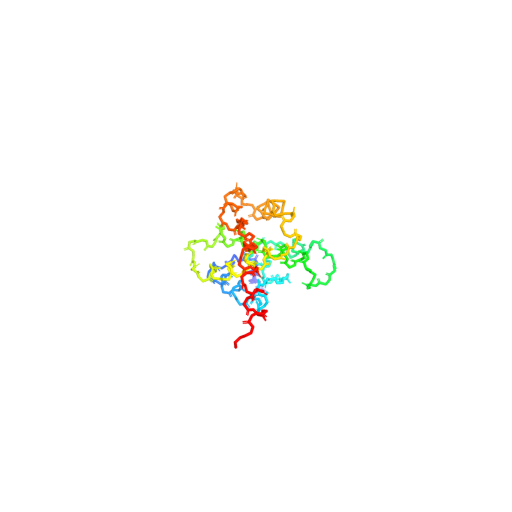 CA 1
ATOM 798 C C . GLN A 1 102 ? -8.685 7.155 11.949 1.00 89.25 102 GLN A C 1
ATOM 800 O O . GLN A 1 102 ? -8.438 8.167 11.305 1.00 89.25 102 GLN A O 1
ATOM 805 N N . GLN A 1 103 ? -7.713 6.429 12.508 1.00 89.12 103 GLN A N 1
ATOM 806 C CA . GLN A 1 103 ? -6.305 6.846 12.491 1.00 89.12 103 GLN A CA 1
ATOM 807 C C . GLN A 1 103 ? -5.729 7.042 11.079 1.00 89.12 103 GLN A C 1
ATOM 809 O O . GLN A 1 103 ? -4.843 7.868 10.889 1.00 89.12 103 GLN A O 1
ATOM 814 N N . PHE A 1 104 ? -6.202 6.273 10.090 1.00 92.06 104 PHE A N 1
ATOM 815 C CA . PHE A 1 104 ? -5.763 6.436 8.711 1.00 92.06 104 PHE A CA 1
ATOM 816 C C . PHE A 1 104 ? -6.416 7.668 8.098 1.00 92.06 104 PHE A C 1
ATOM 818 O O . PHE A 1 104 ? -5.731 8.426 7.429 1.00 92.06 104 PHE A O 1
ATOM 825 N N . VAL A 1 105 ? -7.711 7.880 8.339 1.00 90.56 105 VAL A N 1
ATOM 826 C CA . VAL A 1 105 ? -8.446 9.041 7.820 1.00 90.56 105 VAL A CA 1
ATOM 827 C C . VAL A 1 105 ? -7.840 10.347 8.339 1.00 90.56 105 VAL A C 1
ATOM 829 O O . VAL A 1 105 ? -7.578 11.244 7.540 1.00 90.56 105 VAL A O 1
ATOM 832 N N . ASP A 1 106 ? -7.534 10.415 9.635 1.00 90.44 106 ASP A N 1
ATOM 833 C CA . ASP A 1 106 ? -6.982 11.614 10.277 1.00 90.44 106 ASP A CA 1
ATOM 834 C C . ASP A 1 106 ? -5.542 11.930 9.843 1.00 90.44 106 ASP A C 1
ATOM 836 O O . ASP A 1 106 ? -5.153 13.094 9.797 1.00 90.44 106 ASP A O 1
ATOM 840 N N . GLN A 1 107 ? -4.735 10.906 9.537 1.00 92.31 107 GLN A N 1
ATOM 841 C CA . GLN A 1 107 ? -3.293 11.044 9.263 1.00 92.31 107 GLN A CA 1
ATOM 842 C C . GLN A 1 107 ? -2.902 10.625 7.844 1.00 92.31 107 GLN A C 1
ATOM 844 O O . GLN A 1 107 ? -1.734 10.356 7.564 1.00 92.31 107 GLN A O 1
ATOM 849 N N . ARG A 1 108 ? -3.874 10.524 6.935 1.00 92.88 108 ARG A N 1
ATOM 850 C CA . ARG A 1 108 ? -3.696 9.937 5.602 1.00 92.88 108 ARG A CA 1
ATOM 851 C C . ARG A 1 108 ? -2.507 10.534 4.856 1.00 92.88 108 ARG A C 1
ATOM 853 O O . ARG A 1 108 ? -1.685 9.799 4.315 1.00 92.88 108 ARG A O 1
ATOM 860 N N . GLU A 1 109 ? -2.444 11.859 4.810 1.00 93.00 109 GLU A N 1
ATOM 861 C CA . GLU A 1 109 ? -1.439 12.601 4.046 1.00 93.00 109 GLU A CA 1
ATOM 862 C C . GLU A 1 109 ? -0.041 12.374 4.624 1.00 93.00 109 GLU A C 1
ATOM 864 O O . GLU A 1 109 ? 0.856 11.938 3.900 1.00 93.00 109 GLU A O 1
ATOM 869 N N . ASP A 1 110 ? 0.108 12.527 5.941 1.00 93.44 110 ASP A N 1
ATOM 870 C CA . ASP A 1 110 ? 1.364 12.287 6.654 1.00 93.44 110 ASP A CA 1
ATOM 871 C C . ASP A 1 110 ? 1.854 10.840 6.497 1.00 93.44 110 ASP A C 1
ATOM 873 O O . ASP A 1 110 ? 3.051 10.597 6.302 1.00 93.44 110 ASP A O 1
ATOM 877 N N . LEU A 1 111 ? 0.940 9.864 6.549 1.00 93.56 111 LEU A N 1
ATOM 878 C CA . LEU A 1 111 ? 1.254 8.446 6.370 1.00 93.56 111 LEU A CA 1
ATOM 879 C C . LEU A 1 111 ? 1.742 8.166 4.946 1.00 93.56 111 LEU A C 1
ATOM 881 O O . LEU A 1 111 ? 2.786 7.537 4.769 1.00 93.56 111 LEU A O 1
ATOM 885 N N . VAL A 1 112 ? 1.029 8.641 3.922 1.00 93.62 112 VAL A N 1
ATOM 886 C CA . VAL A 1 112 ? 1.423 8.413 2.523 1.00 93.62 112 VAL A CA 1
ATOM 887 C C . VAL A 1 112 ? 2.736 9.126 2.206 1.00 93.62 112 VAL A C 1
ATOM 889 O O . VAL A 1 112 ? 3.624 8.523 1.600 1.00 93.62 112 VAL A O 1
ATOM 892 N N . GLN A 1 113 ? 2.919 10.360 2.678 1.00 93.62 113 GLN A N 1
ATOM 893 C CA . GLN A 1 113 ? 4.166 11.100 2.497 1.00 93.62 113 GLN A CA 1
ATOM 894 C C . GLN A 1 113 ? 5.342 10.391 3.182 1.00 93.62 113 GLN A C 1
ATOM 896 O O . GLN A 1 113 ? 6.391 10.178 2.569 1.00 93.62 113 GLN A O 1
ATOM 901 N N . SER A 1 114 ? 5.155 9.940 4.424 1.00 92.81 114 SER A N 1
ATOM 902 C CA . SER A 1 114 ? 6.170 9.184 5.166 1.00 92.81 114 SER A CA 1
ATOM 903 C C . SER A 1 114 ? 6.514 7.854 4.490 1.00 92.81 114 SER A C 1
ATOM 905 O O . SER A 1 114 ? 7.680 7.438 4.489 1.00 92.81 114 SER A O 1
ATOM 907 N N . ALA A 1 115 ? 5.525 7.177 3.901 1.00 93.25 115 ALA A N 1
ATOM 908 C CA . ALA A 1 115 ? 5.730 5.939 3.157 1.00 93.25 115 ALA A CA 1
ATOM 909 C C . ALA A 1 115 ? 6.523 6.187 1.868 1.00 93.25 115 ALA A C 1
ATOM 911 O O . ALA A 1 115 ? 7.478 5.458 1.596 1.00 93.25 115 ALA A O 1
ATOM 912 N N . CYS A 1 116 ? 6.207 7.256 1.133 1.00 92.69 116 CYS A N 1
ATOM 913 C CA . CYS A 1 116 ? 6.956 7.663 -0.055 1.00 92.69 116 CYS A CA 1
ATOM 914 C C . CYS A 1 116 ? 8.417 7.975 0.279 1.00 92.69 116 CYS A C 1
ATOM 916 O O . CYS A 1 116 ? 9.313 7.457 -0.383 1.00 92.69 116 CYS A O 1
ATOM 918 N N . ILE A 1 117 ? 8.678 8.724 1.356 1.00 92.00 117 ILE A N 1
ATOM 919 C CA . ILE A 1 117 ? 10.046 8.999 1.831 1.00 92.00 117 ILE A CA 1
ATOM 920 C C . ILE A 1 117 ? 10.768 7.696 2.193 1.00 92.00 117 ILE A C 1
ATOM 922 O O . ILE A 1 117 ? 11.925 7.500 1.827 1.00 92.00 117 ILE A O 1
ATOM 926 N N . SER A 1 118 ? 10.087 6.783 2.890 1.00 89.50 118 SER A N 1
ATOM 927 C CA . SER A 1 118 ? 10.671 5.506 3.321 1.00 89.50 118 SER A CA 1
ATOM 928 C C . SER A 1 118 ? 11.016 4.580 2.153 1.00 89.50 118 SER A C 1
ATOM 930 O O . SER A 1 118 ? 11.959 3.797 2.260 1.00 89.50 118 SER A O 1
ATOM 932 N N . LEU A 1 119 ? 10.264 4.673 1.056 1.00 90.62 119 LEU A N 1
ATOM 933 C CA . LEU A 1 119 ? 10.437 3.877 -0.159 1.00 90.62 119 LEU A CA 1
ATOM 934 C C . LEU A 1 119 ? 11.187 4.627 -1.270 1.00 90.62 119 LEU A C 1
ATOM 936 O O . LEU A 1 119 ? 11.386 4.065 -2.342 1.00 90.62 119 LEU A O 1
ATOM 940 N N . ASN A 1 120 ? 11.613 5.869 -1.019 1.00 90.06 120 ASN A N 1
ATOM 941 C CA . ASN A 1 120 ? 12.255 6.746 -1.998 1.00 90.06 120 ASN A CA 1
ATOM 942 C C . ASN A 1 120 ? 11.421 6.927 -3.291 1.00 90.06 120 ASN A C 1
ATOM 944 O O . ASN A 1 120 ? 11.942 6.840 -4.402 1.00 90.06 120 ASN A O 1
ATOM 948 N N . VAL A 1 121 ? 10.114 7.166 -3.128 1.00 89.19 121 VAL A N 1
ATOM 949 C CA . VAL A 1 121 ? 9.128 7.406 -4.199 1.00 89.19 121 VAL A CA 1
ATOM 950 C C . VAL A 1 121 ? 8.823 8.904 -4.295 1.00 89.19 121 VAL A C 1
ATOM 952 O O . VAL A 1 121 ? 8.702 9.578 -3.274 1.00 89.19 121 VAL A O 1
ATOM 955 N N . GLY A 1 122 ? 8.721 9.429 -5.520 1.00 81.38 122 GLY A N 1
ATOM 956 C CA . GLY A 1 122 ? 8.740 10.873 -5.786 1.00 81.38 122 GLY A CA 1
ATOM 957 C C . GLY A 1 122 ? 7.397 11.605 -5.832 1.00 81.38 122 GLY A C 1
ATOM 958 O O . GLY A 1 122 ? 7.427 12.821 -5.979 1.00 81.38 122 GLY A O 1
ATOM 959 N N . ASP A 1 123 ? 6.252 10.920 -5.725 1.00 87.12 123 ASP A N 1
ATOM 960 C CA . ASP A 1 123 ? 4.952 11.543 -6.038 1.00 87.12 123 ASP A CA 1
ATOM 961 C C . ASP A 1 123 ? 3.813 11.125 -5.074 1.00 87.12 123 ASP A C 1
ATOM 963 O O . ASP A 1 123 ? 2.961 10.292 -5.402 1.00 87.12 123 ASP A O 1
ATOM 967 N N . PRO A 1 124 ? 3.800 11.651 -3.832 1.00 88.94 124 PRO A N 1
ATOM 968 C CA . PRO A 1 124 ? 2.771 11.322 -2.843 1.00 88.94 124 PRO A CA 1
ATOM 969 C C . PRO A 1 124 ? 1.380 11.852 -3.227 1.00 88.94 124 PRO A C 1
ATOM 971 O O . PRO A 1 124 ? 0.385 11.179 -2.958 1.00 88.94 124 PRO A O 1
ATOM 974 N N . ASP A 1 125 ? 1.296 13.012 -3.886 1.00 89.12 125 ASP A N 1
ATOM 975 C CA . ASP A 1 125 ? 0.027 13.644 -4.278 1.00 89.12 125 ASP A CA 1
ATOM 976 C C . ASP A 1 125 ? -0.744 12.798 -5.299 1.00 89.12 125 ASP A C 1
ATOM 978 O O . ASP A 1 125 ? -1.967 12.633 -5.204 1.00 89.12 125 ASP A O 1
ATOM 982 N N . GLN A 1 126 ? -0.023 12.191 -6.247 1.00 89.38 126 GLN A N 1
ATOM 983 C CA . GLN A 1 126 ? -0.606 11.255 -7.201 1.00 89.38 126 GLN A CA 1
ATOM 984 C C . GLN A 1 126 ? -1.182 10.023 -6.491 1.00 89.38 126 GLN A C 1
ATOM 986 O O . GLN A 1 126 ? -2.300 9.604 -6.794 1.00 89.38 126 GLN A O 1
ATOM 991 N N . LEU A 1 127 ? -0.457 9.455 -5.522 1.00 89.75 127 LEU A N 1
ATOM 992 C CA . LEU A 1 127 ? -0.905 8.282 -4.761 1.00 89.75 127 LEU A CA 1
ATOM 993 C C . LEU A 1 127 ? -2.119 8.597 -3.879 1.00 89.75 127 LEU A C 1
ATOM 995 O O . LEU A 1 127 ? -3.042 7.784 -3.786 1.00 89.75 127 LEU A O 1
ATOM 999 N N . LEU A 1 128 ? -2.161 9.788 -3.279 1.00 89.94 128 LEU A N 1
ATOM 1000 C CA . LEU A 1 128 ? -3.322 10.284 -2.535 1.00 89.94 128 LEU A CA 1
ATOM 1001 C C . LEU A 1 128 ? -4.563 10.419 -3.428 1.00 89.94 128 LEU A C 1
ATOM 1003 O O . LEU A 1 128 ? -5.662 10.027 -3.030 1.00 89.94 128 LEU A O 1
ATOM 1007 N N . SER A 1 129 ? -4.376 10.918 -4.649 1.00 88.19 129 SER A N 1
ATOM 1008 C CA . SER A 1 129 ? -5.453 11.179 -5.614 1.00 88.19 129 SER A CA 1
ATOM 1009 C C . SER A 1 129 ? -5.923 9.946 -6.391 1.00 88.19 129 SER A C 1
ATOM 1011 O O . SER A 1 129 ? -6.908 10.025 -7.115 1.00 88.19 129 SER A O 1
ATOM 1013 N N . THR A 1 130 ? -5.222 8.817 -6.275 1.00 88.44 130 THR A N 1
ATOM 1014 C CA . THR A 1 130 ? -5.544 7.582 -7.007 1.00 88.44 130 THR A CA 1
ATOM 1015 C C . THR A 1 130 ? -5.875 6.450 -6.044 1.00 88.44 130 THR A C 1
ATOM 1017 O O . THR A 1 130 ? -7.023 6.032 -5.934 1.00 88.44 130 THR A O 1
ATOM 1020 N N . LEU A 1 131 ? -4.880 5.986 -5.291 1.00 88.12 131 LEU A N 1
ATOM 1021 C CA . LEU A 1 131 ? -4.981 4.802 -4.444 1.00 88.12 131 LEU A CA 1
ATOM 1022 C C . LEU A 1 131 ? -5.636 5.103 -3.093 1.00 88.12 131 LEU A C 1
ATOM 1024 O O . LEU A 1 131 ? -6.442 4.323 -2.592 1.00 88.12 131 LEU A O 1
ATOM 1028 N N . PHE A 1 132 ? -5.320 6.258 -2.505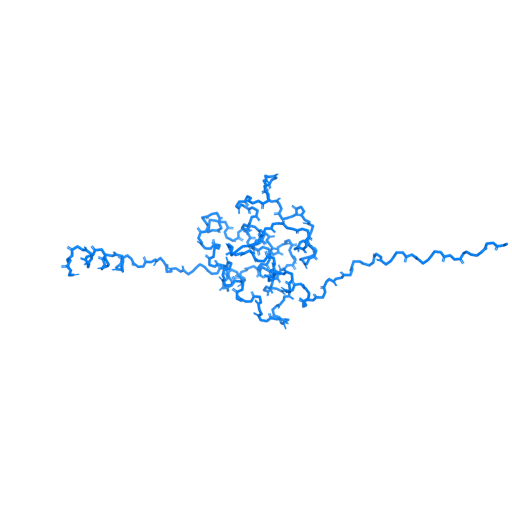 1.00 88.50 132 PHE A N 1
ATOM 1029 C CA . PHE A 1 132 ? -5.800 6.650 -1.175 1.00 88.50 132 PHE A CA 1
ATOM 1030 C C . PHE A 1 132 ? -6.901 7.714 -1.223 1.00 88.50 132 PHE A C 1
ATOM 1032 O O . PHE A 1 132 ? -7.114 8.462 -0.261 1.00 88.50 132 PHE A O 1
ATOM 1039 N N . THR A 1 133 ? -7.639 7.778 -2.331 1.00 87.25 133 THR A N 1
ATOM 1040 C CA . THR A 1 133 ? -8.795 8.669 -2.419 1.00 87.25 133 THR A CA 1
ATOM 1041 C C . THR A 1 133 ? -9.830 8.246 -1.386 1.00 87.25 133 THR A C 1
ATOM 1043 O O . THR A 1 133 ? -10.228 7.078 -1.309 1.00 87.25 133 THR A O 1
ATOM 1046 N N . LEU A 1 134 ? -10.243 9.201 -0.558 1.00 78.19 134 LEU A N 1
ATOM 1047 C CA . LEU A 1 134 ? -11.399 9.043 0.304 1.00 78.19 134 LEU A CA 1
ATOM 1048 C C . LEU A 1 134 ? -12.608 9.349 -0.574 1.00 78.19 134 LEU A C 1
ATOM 1050 O O . LEU A 1 134 ? -12.760 10.479 -1.034 1.00 78.19 134 LEU A O 1
ATOM 1054 N N . SER A 1 135 ? -13.416 8.332 -0.872 1.00 63.59 135 SER A N 1
ATOM 1055 C CA . SER A 1 135 ? -14.689 8.587 -1.536 1.00 63.59 135 SER A CA 1
ATOM 1056 C C . SER A 1 135 ? -15.548 9.383 -0.559 1.00 63.59 135 SER A C 1
ATOM 1058 O O . SER A 1 135 ? -15.745 8.946 0.574 1.00 63.59 135 SER A O 1
ATOM 1060 N N . ALA A 1 136 ? -16.027 10.554 -0.973 1.00 52.84 136 ALA A N 1
ATOM 1061 C CA . ALA A 1 136 ? -16.893 11.412 -0.164 1.00 52.84 136 ALA A CA 1
ATOM 1062 C C . ALA A 1 136 ? -18.320 10.854 -0.014 1.00 52.84 136 ALA A C 1
ATOM 1064 O O . ALA A 1 136 ? -19.218 11.572 0.419 1.00 52.84 136 ALA A O 1
ATOM 1065 N N . GLU A 1 137 ? -18.542 9.587 -0.360 1.00 44.16 137 GLU A N 1
ATOM 1066 C CA . GLU A 1 137 ? -19.813 8.921 -0.131 1.00 44.16 137 GLU A CA 1
ATOM 1067 C C . GLU A 1 137 ? -19.874 8.498 1.339 1.00 44.16 137 GLU A C 1
ATOM 1069 O O . GLU A 1 137 ? -19.684 7.343 1.720 1.00 44.16 137 GLU A O 1
ATOM 1074 N N . ALA A 1 138 ? -20.117 9.493 2.196 1.00 44.19 138 ALA A N 1
ATOM 1075 C CA . ALA A 1 138 ? -20.913 9.236 3.379 1.00 44.19 138 ALA A CA 1
ATOM 1076 C C . ALA A 1 138 ? -22.170 8.487 2.902 1.00 44.19 138 ALA A C 1
ATOM 1078 O O . ALA A 1 138 ? -22.753 8.915 1.902 1.00 44.19 138 ALA A O 1
ATOM 1079 N N . PRO A 1 139 ? -22.581 7.383 3.549 1.00 44.16 139 PRO A N 1
ATOM 1080 C CA . PRO A 1 139 ? -23.865 6.776 3.236 1.00 44.16 139 PRO A CA 1
ATOM 1081 C C . PRO A 1 139 ? -24.914 7.880 3.340 1.00 44.16 139 PRO A C 1
ATOM 1083 O O . PRO A 1 139 ? -25.057 8.502 4.395 1.00 44.16 139 PRO A O 1
ATOM 1086 N N . ASP A 1 140 ? -25.559 8.185 2.215 1.00 41.28 140 ASP A N 1
ATOM 1087 C CA . ASP A 1 140 ? -26.552 9.242 2.144 1.00 41.28 140 ASP A CA 1
ATOM 1088 C C . ASP A 1 140 ? -27.639 8.909 3.181 1.00 41.28 140 ASP A C 1
ATOM 1090 O O . ASP A 1 140 ? -28.251 7.834 3.090 1.00 41.28 140 ASP A O 1
ATOM 1094 N N . PRO A 1 141 ? -27.861 9.753 4.206 1.00 52.56 141 PRO A N 1
ATOM 1095 C CA . PRO A 1 141 ? -28.808 9.453 5.275 1.00 52.56 141 PRO A CA 1
ATOM 1096 C C . PRO A 1 141 ? -30.239 9.269 4.750 1.00 52.56 141 PRO A C 1
ATOM 1098 O O . PRO A 1 141 ? -31.063 8.701 5.464 1.00 52.56 141 PRO A O 1
ATOM 1101 N N . ALA A 1 142 ? -30.529 9.656 3.500 1.00 55.16 142 ALA A N 1
ATOM 1102 C CA . ALA A 1 142 ? -31.795 9.355 2.843 1.00 55.16 142 ALA A CA 1
ATOM 1103 C C . ALA A 1 142 ? -32.054 7.842 2.680 1.00 55.16 142 ALA A C 1
ATOM 1105 O O . ALA A 1 142 ? -33.198 7.409 2.785 1.00 55.16 142 ALA A O 1
ATOM 1106 N N . THR A 1 143 ? -31.015 7.016 2.500 1.00 53.09 143 THR A N 1
ATOM 1107 C CA . THR A 1 143 ? -31.179 5.549 2.382 1.00 53.09 143 THR A CA 1
ATOM 1108 C C . THR A 1 143 ? -31.339 4.839 3.727 1.00 53.09 143 THR A C 1
ATOM 1110 O O . THR A 1 143 ? -31.968 3.786 3.795 1.00 53.09 143 THR A O 1
ATOM 1113 N N . ALA A 1 144 ? -30.831 5.424 4.817 1.00 53.28 144 ALA A N 1
ATOM 1114 C CA . ALA A 1 144 ? -31.003 4.873 6.162 1.00 53.28 144 ALA A CA 1
ATOM 1115 C C . ALA A 1 144 ? -32.408 5.144 6.729 1.00 53.28 144 ALA A C 1
ATOM 1117 O O . ALA A 1 144 ? -32.919 4.356 7.527 1.00 53.28 144 ALA A O 1
ATOM 1118 N N . GLU A 1 145 ? -33.045 6.247 6.321 1.00 54.06 145 GLU A N 1
ATOM 1119 C CA . GLU A 1 145 ? -34.398 6.591 6.768 1.00 54.06 145 GLU A CA 1
ATOM 1120 C C . GLU A 1 145 ? -35.487 5.800 6.018 1.00 54.06 145 GLU A C 1
ATOM 1122 O O . GLU A 1 145 ? -36.500 5.450 6.623 1.00 54.06 145 GLU A O 1
ATOM 1127 N N . GLU A 1 146 ? -35.259 5.435 4.748 1.00 54.03 146 GLU A N 1
ATOM 1128 C CA . GLU A 1 146 ? -36.207 4.634 3.956 1.00 54.03 146 GLU A CA 1
ATOM 1129 C C . GLU A 1 146 ? -36.305 3.177 4.461 1.00 54.03 146 GLU A C 1
ATOM 1131 O O . GLU A 1 146 ? -37.407 2.651 4.632 1.00 54.03 146 GLU A O 1
ATOM 1136 N N . ASP A 1 147 ? -35.179 2.556 4.833 1.00 52.66 147 ASP A N 1
ATOM 1137 C CA . ASP A 1 147 ? -35.149 1.194 5.399 1.00 52.66 147 ASP A CA 1
ATOM 1138 C C . ASP A 1 147 ? -35.757 1.147 6.822 1.00 52.66 147 ASP A C 1
ATOM 1140 O O . ASP A 1 147 ? -36.513 0.240 7.184 1.00 52.66 147 ASP A O 1
ATOM 1144 N N . ALA A 1 148 ? -35.535 2.202 7.618 1.00 57.22 148 ALA A N 1
ATOM 1145 C CA . ALA A 1 148 ? -36.118 2.352 8.955 1.00 57.22 148 ALA A CA 1
ATOM 1146 C C . ALA A 1 148 ? -37.614 2.729 8.953 1.00 57.22 148 ALA A C 1
ATOM 1148 O O . ALA A 1 148 ? -38.282 2.600 9.992 1.00 57.22 148 ALA A O 1
ATOM 1149 N N . ALA A 1 149 ? -38.138 3.231 7.831 1.00 57.56 149 ALA A N 1
ATOM 1150 C CA . ALA A 1 149 ? -39.564 3.457 7.616 1.00 57.56 149 ALA A CA 1
ATOM 1151 C C . ALA A 1 149 ? -40.264 2.161 7.176 1.00 57.56 149 ALA A C 1
ATOM 1153 O O . ALA A 1 149 ? -41.298 1.808 7.745 1.00 57.56 149 ALA A O 1
ATOM 1154 N N . LEU A 1 150 ? -39.655 1.397 6.263 1.00 54.72 150 LEU A N 1
ATOM 1155 C CA . LEU A 1 150 ? -40.187 0.113 5.788 1.00 54.72 150 LEU A CA 1
ATOM 1156 C C . LEU A 1 150 ? -40.253 -0.956 6.892 1.00 54.72 150 LEU A C 1
ATOM 1158 O O . LEU A 1 150 ? -41.218 -1.710 6.956 1.00 54.72 150 LEU A O 1
ATOM 1162 N N . LEU A 1 151 ? -39.299 -0.976 7.829 1.00 58.00 151 LEU A N 1
ATOM 1163 C CA . LEU A 1 151 ? -39.343 -1.873 8.996 1.00 58.00 151 LEU A CA 1
ATOM 1164 C C . LEU A 1 151 ? -40.397 -1.486 10.051 1.00 58.00 151 LEU A C 1
ATOM 1166 O O . LEU A 1 151 ? -40.710 -2.284 10.936 1.00 58.00 151 LEU A O 1
ATOM 1170 N N . ARG A 1 152 ? -40.939 -0.263 9.990 1.00 59.03 152 ARG A N 1
ATOM 1171 C CA . ARG A 1 152 ? -41.978 0.235 10.910 1.00 59.03 152 ARG A CA 1
ATOM 1172 C C . ARG A 1 152 ? -43.389 -0.018 10.383 1.00 59.03 152 ARG A C 1
ATOM 1174 O O . ARG A 1 152 ? -44.315 -0.168 11.177 1.00 59.03 152 ARG A O 1
ATOM 1181 N N . GLU A 1 153 ? -43.533 -0.100 9.066 1.00 56.47 153 GLU A N 1
ATOM 1182 C CA . GLU A 1 153 ? -44.787 -0.344 8.350 1.00 56.47 153 GLU A CA 1
ATOM 1183 C C . GLU A 1 153 ? -44.881 -1.824 7.950 1.00 56.47 153 GLU A C 1
ATOM 1185 O O . GLU A 1 153 ? -44.929 -2.154 6.771 1.00 56.47 153 GLU A O 1
ATOM 1190 N N . GLY A 1 154 ? -44.847 -2.719 8.942 1.00 57.50 154 GLY A N 1
ATOM 1191 C CA . GLY A 1 154 ? -44.790 -4.168 8.739 1.00 57.50 154 GLY A CA 1
ATOM 1192 C C . GLY A 1 154 ? -45.753 -4.713 7.674 1.00 57.50 154 GLY A C 1
ATOM 1193 O O . GLY A 1 154 ? -46.966 -4.506 7.754 1.00 57.50 154 GLY A O 1
ATOM 1194 N N . TRP A 1 155 ? -45.182 -5.475 6.739 1.00 48.69 155 TRP A N 1
ATOM 1195 C CA . TRP A 1 155 ? -45.850 -6.473 5.903 1.00 48.69 155 TRP A CA 1
ATOM 1196 C C . TRP A 1 155 ? -45.152 -7.818 6.090 1.00 48.69 155 TRP A C 1
ATOM 1198 O O . TRP A 1 155 ? -43.902 -7.845 6.017 1.00 48.69 155 TRP A O 1
#

Sequence (155 aa):
MRAGGKKADDSGTASIPPEKTVDVICRSFRSSQFWAPSKALAKCLSVPYQRFLVVTTPKDDLSNLVWTSVLVLVHCASHLVDYHESWYEVADLCTAWLRLQQQFVDQREDLVQSACISLNVGDPDQLLSTLFTLSAEAPDPATAEEDAALLREGW

pLDDT: mean 79.26, std 17.29, range [40.5, 95.12]

Foldseek 3Di:
DDDDDDPDDPPDLPQDPLVVLLVCLLVQQDPLLWHFQDPSNCSNLVFPSVQLPPDPDDRPPPVSGLLSRLLSLLCCVQPVVPPDDVVVVSLVSNLVVLLVDPVCVVCVQVSLVVSCVRSVHDPSPVCCVPSNDDDPCPPDVVVVVVVVVDVVVDD